Protein AF-A0A831TXT7-F1 (afdb_monomer)

pLDDT: mean 76.95, std 19.83, range [25.31, 97.81]

Sequence (145 aa):
MIVRGSSTRALLGLATWLALALGVGAAGPEGARDERMIAPGVRWERRVRPLPASPEGPATGPSVPCVVQIVEADLTTTSIEAAPVHADDRVVAAAPLSRQLARVTTDARYPVAAVNGDFFVMEAAQRGLPIGAVVRGGEIYHNPF

Nearest PDB structures (foldseek):
  2pnh-assembly1_B  TM=4.122E-01  e=5.113E+00  Escherichia coli K-12
  8y3n-assembly1_D  TM=4.466E-01  e=6.967E+00  Emesvirus zinderi
  1una-assembly1_B  TM=3.994E-01  e=5.440E+00  Enterobacteria phage GA

Mean predicted aligned error: 12.41 Å

Solvent-accessible surface area 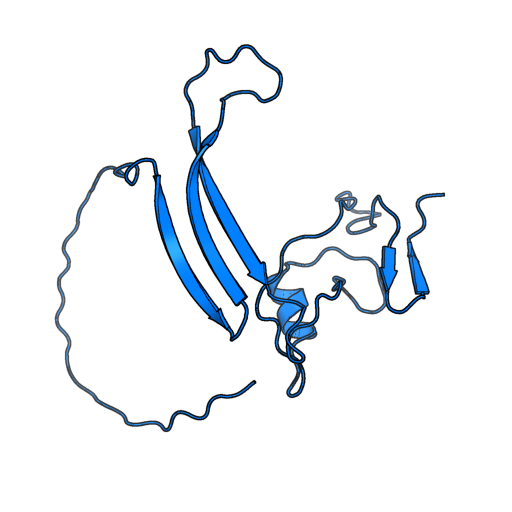(backbone atoms only — not comparable to full-atom values): 9811 Å² total; per-residue (Å²): 104,85,81,89,75,82,90,77,92,80,84,90,78,94,73,89,77,88,75,85,74,87,63,75,82,68,74,68,61,86,66,48,72,49,76,48,76,80,47,95,61,26,38,37,36,37,39,38,43,76,38,71,64,45,97,89,54,78,86,82,50,71,62,44,84,36,80,46,79,46,77,49,69,49,68,88,43,96,88,49,81,92,75,94,81,62,53,44,97,86,48,74,36,70,58,62,66,71,61,36,49,60,68,68,42,45,87,91,39,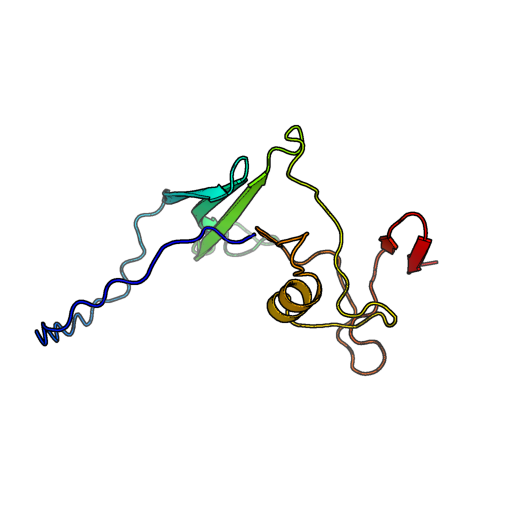62,79,87,76,87,75,88,78,83,60,52,41,79,52,86,95,47,38,22,35,62,62,54,72,38,72,58,97,88,42,78,79,39,66,77,117

Foldseek 3Di:
DDDDDDDDDDDDDPDDDPPPPPDDPDPDPQFDKDKDALDVQKIKIKHWHWDQPDPPDDSPDDTDTDIDIDIGGDPVDPLDDDFDFAPDPPDQADDDPVNRQVVPDDPNDHDSDDDDDADADCDPVGHRHGCDWDDHPNDTPDHND

Structure (mmCIF, N/CA/C/O backbone):
data_AF-A0A831TXT7-F1
#
_entry.id   AF-A0A831TXT7-F1
#
loop_
_atom_site.group_PDB
_atom_site.id
_atom_site.type_symbol
_atom_site.label_atom_id
_atom_site.label_alt_id
_atom_site.label_comp_id
_atom_site.label_asym_id
_atom_site.label_entity_id
_atom_site.label_seq_id
_atom_site.pdbx_PDB_ins_code
_atom_site.Cartn_x
_atom_site.Cartn_y
_atom_site.Cartn_z
_atom_site.occupancy
_atom_site.B_iso_or_equiv
_atom_site.auth_seq_id
_atom_site.auth_comp_id
_atom_site.auth_asym_id
_atom_site.auth_atom_id
_atom_site.pdbx_PDB_model_num
ATOM 1 N N . MET A 1 1 ? -17.187 -1.295 5.361 1.00 35.84 1 MET A N 1
ATOM 2 C CA . MET A 1 1 ? -18.059 -0.191 5.823 1.00 35.84 1 MET A CA 1
ATOM 3 C C . MET A 1 1 ? -19.190 0.007 4.819 1.00 35.84 1 MET A C 1
ATOM 5 O O . MET A 1 1 ? -18.936 0.420 3.695 1.00 35.84 1 MET A O 1
ATOM 9 N N . ILE A 1 2 ? -20.411 -0.399 5.183 1.00 25.31 2 ILE A N 1
ATOM 10 C CA . ILE A 1 2 ? -21.575 -0.438 4.285 1.00 25.31 2 ILE A CA 1
ATOM 11 C C . ILE A 1 2 ? -22.298 0.905 4.318 1.00 25.31 2 ILE A C 1
ATOM 13 O O . ILE A 1 2 ? -22.852 1.301 5.341 1.00 25.31 2 ILE A O 1
ATOM 17 N N . VAL A 1 3 ? -22.363 1.552 3.159 1.00 27.97 3 VAL A N 1
ATOM 18 C CA . VAL A 1 3 ? -23.439 2.491 2.847 1.00 27.97 3 VAL A CA 1
ATOM 19 C C . VAL A 1 3 ? -24.607 1.657 2.326 1.00 27.97 3 VAL A C 1
ATOM 21 O O . VAL A 1 3 ? -24.497 0.982 1.303 1.00 27.97 3 VAL A O 1
ATOM 24 N N . ARG A 1 4 ? -25.723 1.656 3.062 1.00 29.00 4 ARG A N 1
ATOM 25 C CA . ARG A 1 4 ? -26.993 1.088 2.596 1.00 29.00 4 ARG A CA 1
ATOM 26 C C . ARG A 1 4 ? -27.563 1.999 1.507 1.00 29.00 4 ARG A C 1
ATOM 28 O O . ARG A 1 4 ? -27.962 3.119 1.801 1.00 29.00 4 ARG A O 1
ATOM 35 N N . GLY A 1 5 ? -27.639 1.492 0.280 1.00 30.75 5 GLY A N 1
ATOM 36 C CA . GLY A 1 5 ? -28.440 2.053 -0.806 1.00 30.75 5 GLY A CA 1
ATOM 37 C C . GLY A 1 5 ? -29.442 1.004 -1.272 1.00 30.75 5 GLY A C 1
ATOM 38 O O . GLY A 1 5 ? -29.054 -0.047 -1.774 1.00 30.75 5 GLY A O 1
ATOM 39 N N . SER A 1 6 ? -30.723 1.264 -1.028 1.00 30.83 6 SER A N 1
ATOM 40 C CA . SER A 1 6 ? -31.852 0.396 -1.349 1.00 30.83 6 SER A CA 1
ATOM 41 C C . SER A 1 6 ? -32.036 0.202 -2.854 1.00 30.83 6 SER A C 1
ATOM 43 O O . SER A 1 6 ? -32.039 1.156 -3.629 1.00 30.83 6 SER A O 1
ATOM 45 N N . SER A 1 7 ? -32.275 -1.048 -3.231 1.00 38.47 7 SER A N 1
ATOM 46 C CA . SER A 1 7 ? -32.659 -1.516 -4.557 1.00 38.47 7 SER A CA 1
ATOM 47 C C . SER A 1 7 ? -33.889 -0.791 -5.114 1.00 38.47 7 SER A C 1
ATOM 49 O O . SER A 1 7 ? -34.950 -0.830 -4.500 1.00 38.47 7 SER A O 1
ATOM 51 N N . THR A 1 8 ? -33.795 -0.255 -6.334 1.00 41.03 8 THR A N 1
ATOM 52 C CA . THR A 1 8 ? -34.959 -0.138 -7.228 1.00 41.03 8 THR A CA 1
ATOM 53 C C . THR A 1 8 ? -34.544 -0.577 -8.627 1.00 41.03 8 THR A C 1
ATOM 55 O O . THR A 1 8 ? -33.614 -0.038 -9.219 1.00 41.03 8 THR A O 1
ATOM 58 N N . ARG A 1 9 ? -35.203 -1.631 -9.113 1.00 42.62 9 ARG A N 1
ATOM 59 C CA . ARG A 1 9 ? -35.062 -2.183 -10.462 1.00 42.62 9 ARG A CA 1
ATOM 60 C C . ARG A 1 9 ? -35.605 -1.179 -11.481 1.00 42.62 9 ARG A C 1
ATOM 62 O O . ARG A 1 9 ? -36.737 -0.734 -11.329 1.00 42.62 9 ARG A O 1
ATOM 69 N N . ALA A 1 10 ? -34.861 -0.932 -12.555 1.00 38.16 10 ALA A N 1
ATOM 70 C CA . ALA A 1 10 ? -35.414 -0.427 -13.806 1.00 38.16 10 ALA A CA 1
ATOM 71 C C . ALA A 1 10 ? -34.877 -1.284 -14.960 1.00 38.16 10 ALA A C 1
ATOM 73 O O . ALA A 1 10 ? -33.678 -1.341 -15.223 1.00 38.16 10 ALA A O 1
ATOM 74 N N . LEU A 1 11 ? -35.808 -2.022 -15.562 1.00 42.25 11 LEU A N 1
ATOM 75 C CA . LEU A 1 11 ? -35.705 -2.691 -16.855 1.00 42.25 11 LEU A CA 1
ATOM 76 C C . LEU A 1 11 ? -35.740 -1.652 -17.990 1.00 42.25 11 LEU A C 1
ATOM 78 O O . LEU A 1 11 ? -36.275 -0.564 -17.803 1.00 42.25 11 LEU A O 1
ATOM 82 N N . LEU A 1 12 ? -35.312 -2.102 -19.175 1.00 40.22 12 LEU A N 1
ATOM 83 C CA . LEU A 1 12 ? -35.411 -1.499 -20.515 1.00 40.22 12 LEU A CA 1
ATOM 84 C C . LEU A 1 12 ? -34.250 -0.615 -20.984 1.00 40.22 12 LEU A C 1
ATOM 86 O O . LEU A 1 12 ? -33.935 0.415 -20.401 1.00 40.22 12 LEU A O 1
ATOM 90 N N . GLY A 1 13 ? -33.706 -1.000 -22.144 1.00 36.62 13 GLY A N 1
ATOM 91 C CA . GLY A 1 13 ? -32.911 -0.117 -22.993 1.00 36.62 13 GLY A CA 1
ATOM 92 C C . GLY A 1 13 ? -31.778 -0.794 -23.757 1.00 36.62 13 GLY A C 1
ATOM 93 O O . GLY A 1 13 ? -30.637 -0.369 -23.638 1.00 36.62 13 GLY A O 1
ATOM 94 N N . LEU A 1 14 ? -32.070 -1.839 -24.538 1.00 46.59 14 LEU A N 1
ATOM 95 C CA . LEU A 1 14 ? -31.152 -2.355 -25.560 1.00 46.59 14 LEU A CA 1
ATOM 96 C C . LEU A 1 14 ? -30.994 -1.279 -26.648 1.00 46.59 14 LEU A C 1
ATOM 98 O O . LEU A 1 14 ? -31.885 -1.094 -27.471 1.00 46.59 14 LEU A O 1
ATOM 102 N N . ALA A 1 15 ? -29.875 -0.560 -26.634 1.00 44.66 15 ALA A N 1
ATOM 103 C CA . ALA A 1 15 ? -29.453 0.302 -27.732 1.00 44.66 15 ALA A CA 1
ATOM 104 C C . ALA A 1 15 ? -27.976 0.038 -28.030 1.00 44.66 15 ALA A C 1
ATOM 106 O O . ALA A 1 15 ? -27.062 0.604 -27.433 1.00 44.66 15 ALA A O 1
ATOM 107 N N . THR A 1 16 ? -27.781 -0.893 -28.955 1.00 45.16 16 THR A N 1
ATOM 108 C CA . THR A 1 16 ? -26.520 -1.237 -29.597 1.00 45.16 16 THR A CA 1
ATOM 109 C C . THR A 1 16 ? -25.979 -0.023 -30.352 1.00 45.16 16 THR A C 1
ATOM 111 O O . THR A 1 16 ? -26.515 0.339 -31.394 1.00 45.16 16 THR A O 1
ATOM 114 N N . TRP A 1 17 ? -24.892 0.577 -29.867 1.00 44.06 17 TRP A N 1
ATOM 115 C CA . TRP A 1 17 ? -24.035 1.452 -30.669 1.00 44.06 17 TRP A CA 1
ATOM 116 C C . TRP A 1 17 ? -22.635 0.855 -30.713 1.00 44.06 17 TRP A C 1
ATOM 118 O O . TRP A 1 17 ? -21.788 1.091 -29.855 1.00 44.06 17 TRP A O 1
ATOM 128 N N . LEU A 1 18 ? -22.425 0.023 -31.731 1.00 41.84 18 LEU A N 1
ATOM 129 C CA . LEU A 1 18 ? -21.129 -0.520 -32.101 1.00 41.84 18 LEU A CA 1
ATOM 130 C C . LEU A 1 18 ? -20.398 0.536 -32.947 1.00 41.84 18 LEU A C 1
ATOM 132 O O . LEU A 1 18 ? -20.425 0.495 -34.173 1.00 41.84 18 LEU A O 1
ATOM 136 N N . ALA A 1 19 ? -19.780 1.519 -32.294 1.00 44.41 19 ALA A N 1
ATOM 137 C CA . ALA A 1 19 ? -18.818 2.403 -32.943 1.00 44.41 19 ALA A CA 1
ATOM 138 C C . ALA A 1 19 ? -17.417 1.811 -32.753 1.00 44.41 19 ALA A C 1
ATOM 140 O O . ALA A 1 19 ? -16.767 1.997 -31.725 1.00 44.41 19 ALA A O 1
ATOM 141 N N . LEU A 1 20 ? -16.981 1.051 -33.758 1.00 43.44 20 LEU A N 1
ATOM 142 C CA . LEU A 1 20 ? -15.623 0.541 -33.902 1.00 43.44 20 LEU A CA 1
ATOM 143 C C . LEU A 1 20 ? -14.682 1.718 -34.210 1.00 43.44 20 LEU A C 1
ATOM 145 O O . LEU A 1 20 ? -14.329 1.973 -35.358 1.00 43.44 20 LEU A O 1
ATOM 149 N N . ALA A 1 21 ? -14.293 2.468 -33.181 1.00 45.09 21 ALA A N 1
ATOM 150 C CA . ALA A 1 21 ? -13.184 3.402 -33.283 1.00 45.09 21 ALA A CA 1
ATOM 151 C C . ALA A 1 21 ? -11.881 2.597 -33.199 1.00 45.09 21 ALA A C 1
ATOM 153 O O . ALA A 1 21 ? -11.340 2.365 -32.120 1.00 45.09 21 ALA A O 1
ATOM 154 N N . LEU A 1 22 ? -11.368 2.180 -34.360 1.00 42.81 22 LEU A N 1
ATOM 155 C CA . LEU A 1 22 ? -9.948 1.878 -34.570 1.00 42.81 22 LEU A CA 1
ATOM 156 C C . LEU A 1 22 ? -9.154 3.190 -34.446 1.00 42.81 22 LEU A C 1
ATOM 158 O O . LEU A 1 22 ? -8.587 3.710 -35.402 1.00 42.81 22 LEU A O 1
ATOM 162 N N . GLY A 1 23 ? -9.188 3.765 -33.248 1.00 36.56 23 GLY A N 1
ATOM 163 C CA . GLY A 1 23 ? -8.337 4.858 -32.840 1.00 36.56 23 GLY A CA 1
ATOM 164 C C . GLY A 1 23 ? -7.010 4.259 -32.420 1.00 36.56 23 GLY A C 1
ATOM 165 O O . GLY A 1 23 ? -6.901 3.664 -31.349 1.00 36.56 23 GLY A O 1
ATOM 166 N N . VAL A 1 24 ? -6.011 4.428 -33.282 1.00 46.94 24 VAL A N 1
ATOM 167 C CA . VAL A 1 24 ? -4.615 4.647 -32.890 1.00 46.94 24 VAL A CA 1
ATOM 168 C C . VAL A 1 24 ? -4.606 5.246 -31.488 1.00 46.94 24 VAL A C 1
ATOM 170 O O . VAL A 1 24 ? -5.246 6.277 -31.282 1.00 46.94 24 VAL A O 1
ATOM 173 N N . GLY A 1 25 ? -3.967 4.565 -30.533 1.00 41.59 25 GLY A N 1
ATOM 174 C CA . GLY A 1 25 ? -3.876 5.011 -29.150 1.00 41.59 25 GLY A CA 1
ATOM 175 C C . GLY A 1 25 ? -3.330 6.429 -29.116 1.00 41.59 25 GLY A C 1
ATOM 176 O O . GLY A 1 25 ? -2.120 6.630 -29.171 1.00 41.59 25 GLY A O 1
ATOM 177 N N . ALA A 1 26 ? -4.233 7.408 -29.080 1.00 46.97 26 ALA A N 1
ATOM 178 C CA . ALA A 1 26 ? -3.889 8.786 -28.846 1.00 46.97 26 ALA A CA 1
ATOM 179 C C . ALA A 1 26 ? -3.245 8.770 -27.471 1.00 46.97 26 ALA A C 1
ATOM 181 O O . ALA A 1 26 ? -3.907 8.469 -26.474 1.00 46.97 26 ALA A O 1
ATOM 182 N N . ALA A 1 27 ? -1.932 8.993 -27.439 1.00 53.97 27 ALA A N 1
ATOM 183 C CA . ALA A 1 27 ? -1.252 9.360 -26.220 1.00 53.97 27 ALA A CA 1
ATOM 184 C C . ALA A 1 27 ? -2.120 10.454 -25.591 1.00 53.97 27 ALA A C 1
ATOM 186 O O . ALA A 1 27 ? -2.294 11.522 -26.180 1.00 53.97 27 ALA A O 1
ATOM 187 N N . GLY A 1 28 ? -2.785 10.127 -24.476 1.00 58.22 28 GLY A N 1
ATOM 188 C CA . GLY A 1 28 ? -3.575 11.110 -23.748 1.00 58.22 28 GLY A CA 1
ATOM 189 C C . GLY A 1 28 ? -2.686 12.332 -23.523 1.00 58.22 28 GLY A C 1
ATOM 190 O O . GLY A 1 28 ? -1.481 12.136 -23.330 1.00 58.22 28 GLY A O 1
ATOM 191 N N . PRO A 1 29 ? -3.233 13.556 -23.617 1.00 63.41 29 PRO A N 1
ATOM 192 C CA . PRO A 1 29 ? -2.428 14.767 -23.597 1.00 63.41 29 PRO A CA 1
ATOM 193 C C . PRO A 1 29 ? -1.453 14.697 -22.427 1.00 63.41 29 PRO A C 1
ATOM 195 O O . PRO A 1 29 ? -1.840 14.386 -21.298 1.00 63.41 29 PRO A O 1
ATOM 198 N N . GLU A 1 30 ? -0.174 14.891 -22.728 1.00 61.50 30 GLU A N 1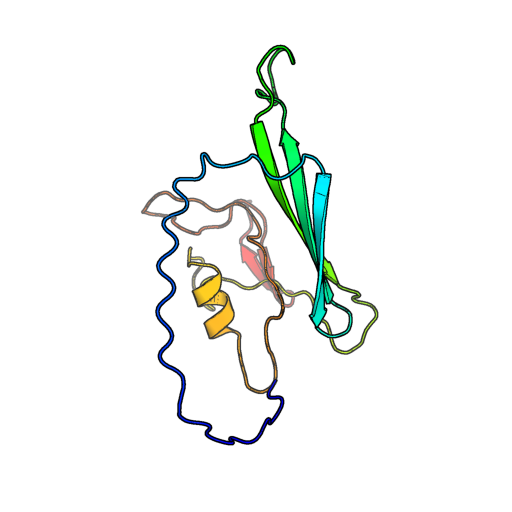
ATOM 199 C CA . GLU A 1 30 ? 0.879 14.967 -21.728 1.00 61.50 30 GLU A CA 1
ATOM 200 C C . GLU A 1 30 ? 0.435 15.957 -20.637 1.00 61.50 30 GLU A C 1
ATOM 202 O O . GLU A 1 30 ? 0.002 17.069 -20.939 1.00 61.50 30 GLU A O 1
ATOM 207 N N . GLY A 1 31 ? 0.416 15.518 -19.374 1.00 66.00 31 GLY A N 1
ATOM 208 C CA . GLY A 1 31 ? -0.156 16.302 -18.272 1.00 66.00 31 GLY A CA 1
ATOM 209 C C . GLY A 1 31 ? -1.635 16.047 -17.950 1.00 66.00 31 GLY A C 1
ATOM 210 O O . GLY A 1 31 ? -2.176 16.725 -17.077 1.00 66.00 31 GLY A O 1
ATOM 211 N N . ALA A 1 32 ? -2.295 15.060 -18.571 1.00 77.75 32 ALA A N 1
ATOM 212 C CA . ALA A 1 32 ? -3.624 14.619 -18.148 1.00 77.75 32 ALA A CA 1
ATOM 213 C C . ALA A 1 32 ? -3.607 14.208 -16.662 1.00 77.75 32 ALA A C 1
ATOM 215 O O . ALA A 1 32 ? -2.930 13.248 -16.270 1.00 77.75 32 ALA A O 1
ATOM 216 N N . ARG A 1 33 ? -4.359 14.958 -15.850 1.00 89.75 33 ARG A N 1
ATOM 217 C CA . ARG A 1 33 ? -4.555 14.755 -14.412 1.00 89.75 33 ARG A CA 1
ATOM 218 C C . ARG A 1 33 ? -5.999 14.334 -14.171 1.00 89.75 33 ARG A C 1
ATOM 220 O O . ARG A 1 33 ? -6.917 15.053 -14.550 1.00 89.75 33 ARG A O 1
ATOM 227 N N . ASP A 1 34 ? -6.174 13.178 -13.547 1.00 93.94 34 ASP A N 1
ATOM 228 C CA . ASP A 1 34 ? -7.466 12.692 -13.060 1.00 93.94 34 ASP A CA 1
ATOM 229 C C . ASP A 1 34 ? -7.389 12.585 -11.539 1.00 93.94 34 ASP A C 1
ATOM 231 O O . ASP A 1 34 ? -6.440 12.018 -10.999 1.00 93.94 34 ASP A O 1
ATOM 235 N N . GLU A 1 35 ? -8.349 13.180 -10.849 1.00 96.44 35 GLU A N 1
ATOM 236 C CA . GLU A 1 35 ? -8.335 13.329 -9.402 1.00 96.44 35 GLU A CA 1
ATOM 237 C C . GLU A 1 35 ? -9.736 13.149 -8.837 1.00 96.44 35 GLU A C 1
ATOM 239 O O . GLU A 1 35 ?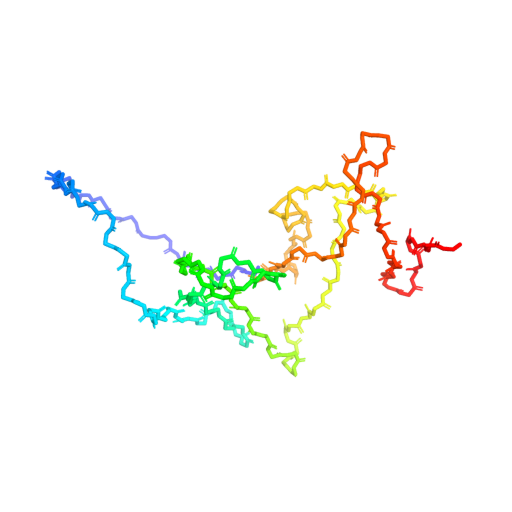 -10.711 13.688 -9.362 1.00 96.44 35 GLU A O 1
ATOM 244 N N . ARG A 1 36 ? -9.830 12.417 -7.725 1.00 97.00 36 ARG A N 1
ATOM 245 C CA . ARG A 1 36 ? -11.083 12.249 -6.985 1.00 97.00 36 ARG A CA 1
ATOM 246 C C . ARG A 1 36 ? -10.842 11.847 -5.538 1.00 97.00 36 ARG A C 1
ATOM 248 O O . ARG A 1 36 ? -9.869 11.166 -5.211 1.00 97.00 36 ARG A O 1
ATOM 255 N N . MET A 1 37 ? -11.796 12.198 -4.686 1.00 96.56 37 MET A N 1
ATOM 256 C CA . MET A 1 37 ? -11.887 11.642 -3.339 1.00 96.56 37 MET A CA 1
ATOM 257 C C . MET A 1 37 ? -12.358 10.186 -3.422 1.00 96.56 37 MET A C 1
ATOM 259 O O . MET A 1 37 ? -13.351 9.900 -4.090 1.00 96.56 37 MET A O 1
ATOM 263 N N . ILE A 1 38 ? -11.647 9.272 -2.757 1.00 95.12 38 ILE A N 1
ATOM 264 C CA . ILE A 1 38 ? -11.992 7.836 -2.717 1.00 95.12 38 ILE A CA 1
ATOM 265 C C . ILE A 1 38 ? -12.504 7.386 -1.343 1.00 95.12 38 ILE A C 1
ATOM 267 O O . ILE A 1 38 ? -13.155 6.349 -1.241 1.00 95.12 38 ILE A O 1
ATOM 271 N N . ALA A 1 39 ? -12.256 8.186 -0.306 1.00 93.00 39 ALA A N 1
ATOM 272 C CA . ALA A 1 39 ? -12.880 8.103 1.011 1.00 93.00 39 ALA A CA 1
ATOM 273 C C . ALA A 1 39 ? -12.766 9.472 1.717 1.00 93.00 39 ALA A C 1
ATOM 275 O O . ALA A 1 39 ? -11.991 10.320 1.261 1.00 93.00 39 ALA A O 1
ATOM 276 N N . PRO A 1 40 ? -13.494 9.722 2.823 1.00 92.19 40 PRO A N 1
ATOM 277 C CA . PRO A 1 40 ? -13.239 10.889 3.668 1.00 92.19 40 PRO A CA 1
ATOM 278 C C . PRO A 1 40 ? -11.762 10.935 4.067 1.00 92.19 40 PRO A C 1
ATOM 280 O O . PRO A 1 40 ? -11.253 9.940 4.566 1.00 92.19 40 PRO A O 1
ATOM 283 N N . GLY A 1 41 ? -11.074 12.046 3.789 1.00 92.94 41 GLY A N 1
ATOM 284 C CA . GLY A 1 41 ? -9.642 12.205 4.075 1.00 92.94 41 GLY A CA 1
ATOM 285 C C . GLY A 1 41 ? -8.684 11.428 3.158 1.00 92.94 41 GLY A C 1
ATOM 286 O O . GLY A 1 41 ? -7.483 11.480 3.398 1.00 92.94 41 GLY A O 1
ATOM 287 N N . VAL A 1 42 ? -9.167 10.735 2.113 1.00 96.00 42 VAL A N 1
ATOM 288 C CA . VAL A 1 42 ? -8.313 10.013 1.148 1.00 96.00 42 VAL A CA 1
ATOM 289 C C . VAL A 1 42 ? -8.572 10.466 -0.286 1.00 96.00 42 VAL A C 1
ATOM 291 O O . VAL A 1 42 ? -9.670 10.306 -0.832 1.00 96.00 42 VAL A O 1
ATOM 294 N N . ARG A 1 43 ? -7.520 10.980 -0.920 1.00 97.19 43 ARG A N 1
ATOM 295 C CA . ARG A 1 43 ? -7.501 11.508 -2.285 1.00 97.19 43 ARG A CA 1
ATOM 296 C C . ARG A 1 43 ? -6.703 10.570 -3.183 1.00 97.19 43 ARG A C 1
ATOM 298 O O . ARG A 1 43 ? -5.610 10.145 -2.822 1.00 97.19 43 ARG A O 1
ATOM 305 N N . TRP A 1 44 ? -7.246 10.246 -4.350 1.00 97.81 44 TRP A N 1
ATOM 306 C CA . TRP A 1 44 ? -6.529 9.522 -5.396 1.00 97.81 44 TRP A CA 1
ATOM 307 C C . TRP A 1 44 ? -6.292 10.439 -6.585 1.00 97.81 44 TRP A C 1
ATOM 309 O O . TRP A 1 44 ? -7.181 11.185 -6.999 1.00 97.81 44 TRP A O 1
ATOM 319 N N . GLU A 1 45 ? -5.100 10.334 -7.152 1.00 97.50 45 GLU A N 1
ATOM 320 C CA . GLU A 1 45 ? -4.674 11.109 -8.300 1.00 97.50 45 GLU A CA 1
ATOM 321 C C . GLU A 1 45 ? -3.919 10.225 -9.301 1.00 97.50 45 GLU A C 1
ATOM 323 O O . GLU A 1 45 ? -3.060 9.421 -8.937 1.00 97.50 45 GLU A O 1
ATOM 328 N N . ARG A 1 46 ? -4.217 10.395 -10.589 1.00 96.12 46 ARG A N 1
ATOM 329 C CA . ARG A 1 46 ? -3.509 9.778 -11.710 1.00 96.12 46 ARG A CA 1
ATOM 330 C C . ARG A 1 46 ? -2.896 10.862 -12.586 1.00 96.12 46 ARG A C 1
ATOM 332 O O . ARG A 1 46 ? -3.602 11.744 -13.067 1.00 96.12 46 ARG A O 1
ATOM 339 N N . ARG A 1 47 ? -1.593 10.752 -12.848 1.00 93.88 47 ARG A N 1
ATOM 340 C CA . ARG A 1 47 ? -0.833 11.625 -13.757 1.00 93.88 47 ARG A CA 1
ATOM 341 C C . ARG A 1 47 ? -0.168 10.800 -14.850 1.00 93.88 47 ARG A C 1
ATOM 343 O O . ARG A 1 47 ? 0.325 9.707 -14.579 1.00 93.88 47 ARG A O 1
ATOM 350 N N . VAL A 1 48 ? -0.098 11.334 -16.064 1.00 92.38 48 VAL A N 1
ATOM 351 C CA . VAL A 1 48 ? 0.793 10.818 -17.114 1.00 92.38 48 VAL A CA 1
ATOM 352 C C . VAL A 1 48 ? 1.988 11.761 -17.220 1.00 92.38 48 VAL A C 1
ATOM 354 O O . VAL A 1 48 ? 1.800 12.946 -17.488 1.00 92.38 48 VAL A O 1
ATOM 357 N N . ARG A 1 49 ? 3.203 11.253 -16.977 1.00 88.44 49 ARG A N 1
ATOM 358 C CA . ARG A 1 49 ? 4.453 12.027 -17.060 1.00 88.44 49 ARG A CA 1
ATOM 359 C C . ARG A 1 49 ? 5.467 11.348 -17.982 1.00 88.44 49 ARG A C 1
ATOM 361 O O . ARG A 1 49 ? 5.500 10.117 -18.006 1.00 88.44 49 ARG A O 1
ATOM 368 N N . PRO A 1 50 ? 6.327 12.097 -18.681 1.00 87.06 50 PRO A N 1
ATOM 369 C CA . PRO A 1 50 ? 7.469 11.509 -19.369 1.00 87.06 50 PRO A CA 1
ATOM 370 C C . PRO A 1 50 ? 8.476 10.966 -18.343 1.00 87.06 50 PRO A C 1
ATOM 372 O O . PRO A 1 50 ? 8.842 11.664 -17.395 1.00 87.06 50 PRO A O 1
ATOM 375 N N . LEU A 1 51 ? 8.922 9.719 -18.513 1.00 83.69 51 LEU A N 1
ATOM 376 C CA . LEU A 1 51 ? 10.078 9.168 -17.799 1.00 83.69 51 LEU A CA 1
ATOM 377 C C . LEU A 1 51 ? 11.276 9.127 -18.765 1.00 83.69 51 LEU A C 1
ATOM 379 O O . LEU A 1 51 ? 11.089 8.726 -19.920 1.00 83.69 51 LEU A O 1
ATOM 383 N N . PRO A 1 52 ? 12.486 9.546 -18.342 1.00 79.25 52 PRO A N 1
ATOM 384 C CA . PRO A 1 52 ? 13.676 9.412 -19.176 1.00 79.25 52 PRO A CA 1
ATOM 385 C C . PRO A 1 52 ? 13.938 7.938 -19.510 1.00 79.25 52 PRO A C 1
ATOM 387 O O . PRO A 1 52 ? 13.699 7.055 -18.687 1.00 79.25 52 PRO A O 1
ATOM 390 N N . ALA A 1 53 ? 14.441 7.678 -20.721 1.00 73.56 53 ALA A N 1
ATOM 391 C CA . ALA A 1 53 ? 14.675 6.326 -21.239 1.00 73.56 53 ALA A CA 1
ATOM 392 C C . ALA A 1 53 ? 15.681 5.505 -20.415 1.00 73.56 53 ALA A C 1
ATOM 394 O O . ALA A 1 53 ? 15.652 4.278 -20.457 1.00 73.56 53 ALA A O 1
ATOM 395 N N . SER A 1 54 ? 16.574 6.167 -19.676 1.00 72.25 54 SER A N 1
ATOM 396 C CA . SER A 1 54 ? 17.517 5.508 -18.782 1.00 72.25 54 SER A CA 1
ATOM 397 C C . SER A 1 54 ? 17.674 6.306 -17.488 1.00 72.25 54 SER A C 1
ATOM 399 O O . SER A 1 54 ? 17.912 7.514 -17.560 1.00 72.25 54 SER A O 1
ATOM 401 N N . PRO A 1 55 ? 17.569 5.661 -16.313 1.00 67.00 55 PRO A N 1
ATOM 402 C CA . PRO A 1 55 ? 17.937 6.277 -15.043 1.00 67.00 55 PRO A CA 1
ATOM 403 C C . PRO A 1 55 ? 19.462 6.435 -14.875 1.00 67.00 55 PRO A C 1
ATOM 405 O O . PRO A 1 55 ? 19.884 7.235 -14.047 1.00 67.00 55 PRO A O 1
ATOM 408 N N . GLU A 1 56 ? 20.280 5.721 -15.663 1.00 69.75 56 GLU A N 1
ATOM 409 C CA . GLU A 1 56 ? 21.748 5.649 -15.510 1.00 69.75 56 GLU A CA 1
ATOM 410 C C . GLU A 1 56 ? 22.542 6.046 -16.778 1.00 69.75 56 GLU A C 1
ATOM 412 O O . GLU A 1 56 ? 23.769 5.977 -16.797 1.00 69.75 56 GLU A O 1
ATOM 417 N N . GLY A 1 57 ? 21.871 6.457 -17.859 1.00 61.19 57 GLY A N 1
ATOM 418 C CA . GLY A 1 57 ? 22.489 6.765 -19.159 1.00 61.19 57 GLY A CA 1
ATOM 419 C C . GLY A 1 57 ? 22.265 8.209 -19.626 1.00 61.19 57 GLY A C 1
ATOM 420 O O . GLY A 1 57 ? 21.468 8.933 -19.026 1.00 61.19 57 GLY A O 1
ATOM 421 N N . PRO A 1 58 ? 22.938 8.653 -20.709 1.00 60.16 58 PRO A N 1
ATOM 422 C CA . PRO A 1 58 ? 22.723 9.988 -21.256 1.00 60.16 58 PRO A CA 1
ATOM 423 C C . PRO A 1 58 ? 21.246 10.173 -21.629 1.00 60.16 58 PRO A C 1
ATOM 425 O O . PRO A 1 58 ? 20.634 9.293 -22.236 1.00 60.16 58 PRO A O 1
ATOM 428 N N . ALA A 1 59 ? 20.677 11.329 -21.271 1.00 62.97 59 ALA A N 1
ATOM 429 C CA . ALA A 1 59 ? 19.262 11.690 -21.439 1.00 62.97 59 ALA A CA 1
ATOM 430 C C . ALA A 1 59 ? 18.811 11.858 -22.911 1.00 62.97 59 ALA A C 1
ATOM 432 O O . ALA A 1 59 ? 17.882 12.602 -23.204 1.00 62.97 59 ALA A O 1
ATOM 433 N N . THR A 1 60 ? 19.486 11.202 -23.852 1.00 67.06 60 THR A N 1
ATOM 434 C CA . THR A 1 60 ? 19.306 11.346 -25.300 1.00 67.06 60 THR A CA 1
ATOM 435 C C . THR A 1 60 ? 18.332 10.331 -25.903 1.00 67.06 60 THR A C 1
ATOM 437 O O . THR A 1 60 ? 18.098 10.359 -27.109 1.00 67.06 60 THR A O 1
ATOM 440 N N . GLY A 1 61 ? 17.744 9.442 -25.095 1.00 69.75 61 GLY A N 1
ATOM 441 C CA . GLY A 1 61 ? 16.701 8.513 -25.539 1.00 69.75 61 GLY A CA 1
ATOM 442 C C . GLY A 1 61 ? 15.291 9.130 -25.530 1.00 69.75 61 GLY A C 1
ATOM 443 O O . GLY A 1 61 ? 15.035 10.054 -24.755 1.00 69.75 61 GLY A O 1
ATOM 444 N N . PRO A 1 62 ? 14.356 8.620 -26.355 1.00 76.50 62 PRO A N 1
ATOM 445 C CA . PRO A 1 62 ? 12.973 9.094 -26.372 1.00 76.50 62 PRO A CA 1
ATOM 446 C C . PRO A 1 62 ? 12.301 8.864 -25.012 1.00 76.50 62 PRO A C 1
ATOM 448 O O . PRO A 1 62 ? 12.418 7.785 -24.430 1.00 76.50 62 PRO A O 1
ATOM 451 N N . SER A 1 63 ? 11.590 9.870 -24.502 1.00 82.12 63 SER A N 1
ATOM 452 C CA . SER A 1 63 ? 10.812 9.726 -23.272 1.00 82.12 63 SER A CA 1
ATOM 453 C C . SER A 1 63 ? 9.663 8.737 -23.477 1.00 82.12 63 SER A C 1
ATOM 455 O O . SER A 1 63 ? 9.028 8.695 -24.532 1.00 82.12 63 SER A O 1
ATOM 457 N N . VAL A 1 64 ? 9.388 7.931 -22.453 1.00 83.94 64 VAL A N 1
ATOM 458 C CA . VAL A 1 64 ? 8.264 6.986 -22.460 1.00 83.94 64 VAL A CA 1
ATOM 459 C C . VAL A 1 64 ? 7.181 7.516 -21.517 1.00 83.94 64 VAL A C 1
ATOM 461 O O . VAL A 1 64 ? 7.508 7.917 -20.393 1.00 83.94 64 VAL A O 1
ATOM 464 N N . PRO A 1 65 ? 5.896 7.543 -21.923 1.00 86.81 65 PRO A N 1
ATOM 465 C CA . PRO A 1 65 ? 4.821 7.962 -21.035 1.00 86.81 65 PRO A CA 1
ATOM 466 C C . PRO A 1 65 ? 4.687 6.979 -19.867 1.00 86.81 65 PRO A C 1
ATOM 468 O O . PRO A 1 65 ? 4.476 5.781 -20.047 1.00 86.81 65 PRO A O 1
ATOM 471 N N . CYS A 1 66 ? 4.779 7.502 -18.650 1.00 88.94 66 CYS A N 1
ATOM 472 C CA . CYS A 1 66 ? 4.637 6.766 -17.405 1.00 88.94 66 CYS A CA 1
ATOM 473 C C . CYS A 1 66 ? 3.357 7.210 -16.691 1.00 88.94 66 CYS A C 1
ATOM 475 O O . CYS A 1 66 ? 3.123 8.404 -16.485 1.00 88.94 66 CYS A O 1
ATOM 477 N N . VAL A 1 67 ? 2.528 6.244 -16.294 1.00 92.50 67 VAL A N 1
ATOM 478 C CA . VAL A 1 67 ? 1.348 6.494 -15.462 1.00 92.50 67 VAL A CA 1
ATOM 479 C C . VAL A 1 67 ? 1.767 6.444 -13.997 1.00 92.50 67 VAL A C 1
ATOM 481 O O . VAL A 1 67 ? 2.209 5.408 -13.510 1.00 92.50 67 VAL A O 1
ATOM 484 N N . VAL A 1 68 ? 1.586 7.552 -13.287 1.00 93.56 68 VAL A N 1
ATOM 485 C CA . VAL A 1 68 ? 1.795 7.652 -11.841 1.00 93.56 68 VAL A CA 1
ATOM 486 C C . VAL A 1 68 ? 0.438 7.677 -11.160 1.00 93.56 68 VAL A C 1
ATOM 488 O O . VAL A 1 68 ? -0.423 8.476 -11.526 1.00 93.56 68 VAL A O 1
ATOM 491 N N . GLN A 1 69 ? 0.258 6.813 -10.167 1.00 95.94 69 GLN A N 1
ATOM 492 C CA . GLN A 1 69 ? -0.902 6.816 -9.282 1.00 95.94 69 GLN A CA 1
ATOM 493 C C . GLN A 1 69 ? -0.444 7.239 -7.889 1.00 95.94 69 GLN A C 1
ATOM 495 O O . GLN A 1 69 ? 0.519 6.689 -7.359 1.00 95.94 69 GLN A O 1
ATOM 500 N N . ILE A 1 70 ? -1.117 8.233 -7.327 1.00 96.25 70 ILE A N 1
ATOM 501 C CA . ILE A 1 70 ? -0.810 8.837 -6.035 1.00 96.25 70 ILE A CA 1
ATOM 502 C C . ILE A 1 70 ? -2.042 8.658 -5.155 1.00 96.25 70 ILE A C 1
ATOM 504 O O . ILE A 1 70 ? -3.167 8.907 -5.591 1.00 96.25 70 ILE A O 1
ATOM 508 N N . VAL A 1 71 ? -1.823 8.216 -3.922 1.00 96.56 71 VAL A N 1
ATOM 509 C CA . VAL A 1 71 ? -2.844 8.202 -2.878 1.00 96.56 71 VAL A CA 1
ATOM 510 C C . VAL A 1 71 ? -2.338 9.072 -1.744 1.00 96.56 71 VAL A C 1
ATOM 512 O O . VAL A 1 71 ? -1.272 8.813 -1.194 1.00 96.56 71 VAL A O 1
ATOM 515 N N . GLU A 1 72 ? -3.109 10.092 -1.402 1.00 96.38 72 GLU A N 1
ATOM 516 C CA . GLU A 1 72 ? -2.856 10.944 -0.248 1.00 96.38 72 GLU A CA 1
ATOM 517 C C . GLU A 1 72 ? -3.906 10.656 0.813 1.00 96.38 72 GLU A C 1
ATOM 519 O O . GLU A 1 72 ? -5.098 10.582 0.509 1.00 96.38 72 GLU A O 1
ATOM 524 N N . ALA A 1 73 ? -3.460 10.485 2.053 1.00 94.44 73 ALA A N 1
ATOM 525 C CA . ALA A 1 73 ? -4.321 10.204 3.188 1.00 94.44 73 ALA A CA 1
ATOM 526 C C . ALA A 1 73 ? -4.003 11.171 4.331 1.00 94.44 73 ALA A C 1
ATOM 528 O O . ALA A 1 73 ? -2.845 11.313 4.725 1.00 94.44 73 ALA A O 1
ATOM 529 N N . ASP A 1 74 ? -5.036 11.812 4.871 1.00 94.38 74 ASP A N 1
ATOM 530 C CA . ASP A 1 74 ? -4.938 12.652 6.059 1.00 94.38 74 ASP A CA 1
ATOM 531 C C . ASP A 1 74 ? -5.031 11.797 7.330 1.00 94.38 74 ASP A C 1
ATOM 533 O O . ASP A 1 74 ? -6.115 11.456 7.815 1.00 94.38 74 ASP A O 1
ATOM 537 N N . LEU A 1 75 ? -3.864 11.458 7.879 1.00 91.19 75 LEU A N 1
ATOM 538 C CA . LEU A 1 75 ? -3.740 10.649 9.094 1.00 91.19 75 LEU A CA 1
ATOM 539 C C . LEU A 1 75 ? -4.080 11.416 10.381 1.00 91.19 75 LEU A C 1
ATOM 541 O O . LEU A 1 75 ? -4.044 10.829 11.458 1.00 91.19 75 LEU A O 1
ATOM 545 N N . THR A 1 76 ? -4.399 12.713 10.302 1.00 90.19 76 THR A N 1
ATOM 546 C CA . THR A 1 76 ? -4.894 13.466 11.466 1.00 90.19 76 THR A CA 1
ATOM 547 C C . THR A 1 76 ? -6.371 13.185 11.748 1.00 90.19 76 THR A C 1
ATOM 549 O O . THR A 1 76 ? -6.862 13.450 12.847 1.00 90.19 76 THR A O 1
ATOM 552 N N . THR A 1 77 ? -7.085 12.601 10.781 1.00 84.00 77 THR A N 1
ATOM 553 C CA . THR A 1 77 ? -8.466 12.150 10.961 1.00 84.00 77 THR A CA 1
ATOM 554 C C . THR A 1 77 ? -8.518 10.865 11.791 1.00 84.00 77 THR A C 1
ATOM 556 O O . THR A 1 77 ? -7.743 9.935 11.586 1.00 84.00 77 THR A O 1
ATOM 559 N N . THR A 1 78 ? -9.472 10.763 12.720 1.00 76.31 78 THR A N 1
ATOM 560 C CA . THR A 1 78 ? -9.584 9.606 13.632 1.00 76.31 78 THR A CA 1
ATOM 561 C C . THR A 1 78 ? -10.049 8.314 12.955 1.00 76.31 78 THR A C 1
ATOM 563 O O . THR A 1 78 ? -10.029 7.256 13.579 1.00 76.31 78 THR A O 1
ATOM 566 N N . SER A 1 79 ? -10.484 8.377 11.695 1.00 85.00 79 SER A N 1
ATOM 567 C CA . SER A 1 79 ? -11.037 7.238 10.957 1.00 85.00 79 SER A CA 1
ATOM 568 C C . SER A 1 79 ? -10.066 6.592 9.964 1.00 85.00 79 SER A C 1
ATOM 570 O O . SER A 1 79 ? -10.462 5.645 9.284 1.00 85.00 79 SER A O 1
ATOM 572 N N . ILE A 1 80 ? -8.830 7.089 9.840 1.00 88.62 80 ILE A N 1
ATOM 573 C CA . ILE A 1 80 ? -7.820 6.541 8.925 1.00 88.62 80 ILE A CA 1
ATOM 574 C C . ILE A 1 80 ? -6.605 6.076 9.721 1.00 88.62 80 ILE A C 1
ATOM 576 O O . ILE A 1 80 ? -6.014 6.828 10.486 1.00 88.62 80 ILE A O 1
ATOM 580 N N . GLU A 1 81 ? -6.187 4.839 9.474 1.00 89.75 81 GLU A N 1
ATOM 581 C CA . GLU A 1 81 ? -4.971 4.264 10.038 1.00 89.75 81 GLU A CA 1
ATOM 582 C C . GLU A 1 81 ? -4.136 3.657 8.908 1.00 89.75 81 GLU A C 1
ATOM 584 O O . GLU A 1 81 ? -4.646 2.885 8.089 1.00 89.75 81 GLU A O 1
ATOM 589 N N . ALA A 1 82 ? -2.844 3.982 8.880 1.00 88.81 82 ALA A N 1
ATOM 590 C CA . ALA A 1 82 ? -1.875 3.287 8.047 1.00 88.81 82 ALA A CA 1
ATOM 591 C C . ALA A 1 82 ? -1.336 2.072 8.812 1.00 88.81 82 ALA A C 1
ATOM 593 O O . ALA A 1 82 ? -0.815 2.216 9.915 1.00 88.81 82 ALA A O 1
ATOM 594 N N . ALA A 1 83 ? -1.436 0.880 8.220 1.00 87.31 83 ALA A N 1
ATOM 595 C CA . ALA A 1 83 ? -0.918 -0.341 8.828 1.00 87.31 83 ALA A CA 1
ATOM 596 C C . ALA A 1 83 ? -0.270 -1.263 7.788 1.00 87.31 83 ALA A C 1
ATOM 598 O O . ALA A 1 83 ? -0.804 -1.400 6.682 1.00 87.31 83 ALA A O 1
ATOM 599 N N . PRO A 1 84 ? 0.842 -1.936 8.138 1.00 86.38 84 PRO A N 1
ATOM 600 C CA . PRO A 1 84 ? 1.401 -2.981 7.298 1.00 86.38 84 PRO A CA 1
ATOM 601 C C . PRO A 1 84 ? 0.457 -4.189 7.256 1.00 86.38 84 PRO A C 1
ATOM 603 O O . P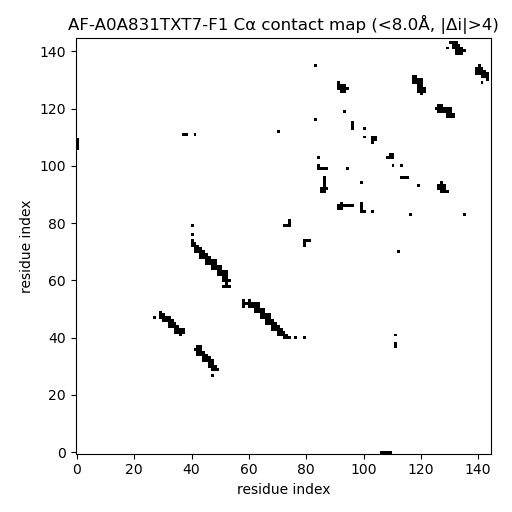RO A 1 84 ? -0.138 -4.583 8.263 1.00 86.38 84 PRO A O 1
ATOM 606 N N . VAL A 1 85 ? 0.345 -4.797 6.077 1.00 86.44 85 VAL A N 1
ATOM 607 C CA . VAL A 1 85 ? -0.401 -6.038 5.855 1.00 86.44 85 VAL A CA 1
ATOM 608 C C . VAL A 1 85 ? 0.556 -7.056 5.252 1.00 86.44 85 VAL A C 1
ATOM 610 O O . VAL A 1 85 ? 1.234 -6.766 4.270 1.00 86.44 85 VAL A O 1
ATOM 613 N N .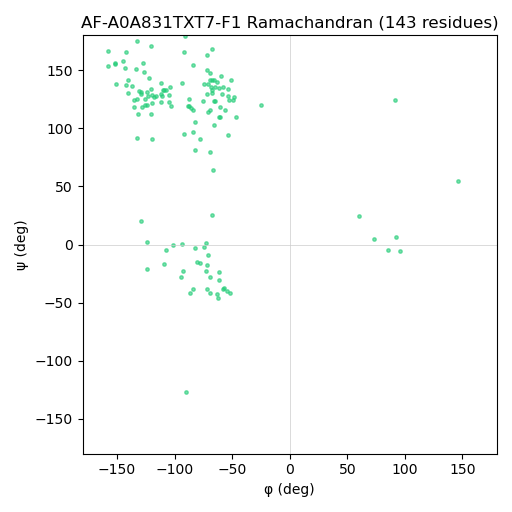 HIS A 1 86 ? 0.619 -8.243 5.850 1.00 83.06 86 HIS A N 1
ATOM 614 C CA . HIS A 1 86 ? 1.408 -9.356 5.325 1.00 83.06 86 HIS A CA 1
ATOM 615 C C . HIS A 1 86 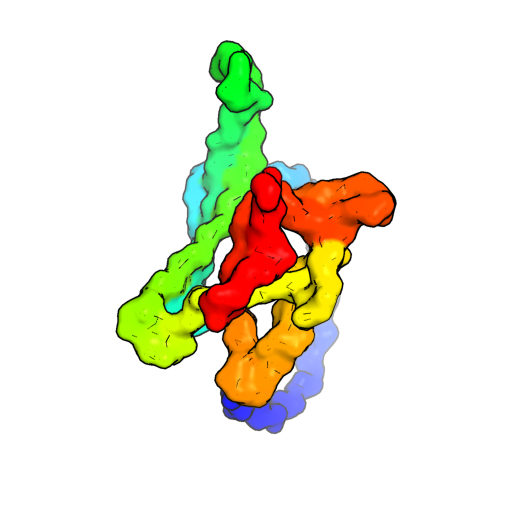? 0.575 -10.237 4.403 1.00 83.06 86 HIS A C 1
ATOM 617 O O . HIS A 1 86 ? -0.654 -10.186 4.402 1.00 83.06 86 HIS A O 1
ATOM 623 N N . ALA A 1 87 ? 1.235 -11.102 3.638 1.00 83.75 87 ALA A N 1
ATOM 624 C CA . ALA A 1 87 ? 0.546 -12.072 2.799 1.00 83.75 87 ALA A CA 1
ATOM 625 C C . ALA A 1 87 ? -0.175 -13.166 3.591 1.00 83.75 87 ALA A C 1
ATOM 627 O O . ALA A 1 87 ? -1.188 -13.663 3.108 1.00 83.75 87 ALA A O 1
ATOM 628 N N . ASP A 1 88 ? 0.302 -13.497 4.787 1.00 79.56 88 ASP A N 1
ATOM 629 C CA . ASP A 1 88 ? -0.279 -14.458 5.725 1.00 79.56 88 ASP A CA 1
ATOM 630 C C . ASP A 1 88 ? -0.026 -13.945 7.157 1.00 79.56 88 ASP A C 1
ATOM 632 O O . ASP A 1 88 ? 0.860 -13.118 7.372 1.00 79.56 88 ASP A O 1
ATOM 636 N N . ASP A 1 89 ? -0.825 -14.384 8.128 1.00 70.56 89 ASP A N 1
ATOM 637 C CA . ASP A 1 89 ? -0.681 -14.002 9.536 1.00 70.56 89 ASP A CA 1
ATOM 638 C C . ASP A 1 89 ? 0.404 -14.804 10.268 1.00 70.56 89 ASP A C 1
ATOM 640 O O . ASP A 1 89 ? 0.812 -14.407 11.357 1.00 70.56 89 ASP A O 1
ATOM 644 N N . ARG A 1 90 ? 0.876 -15.922 9.699 1.00 63.91 90 ARG A N 1
ATOM 645 C CA . ARG A 1 90 ? 1.842 -16.819 10.364 1.00 63.91 90 ARG A CA 1
ATOM 646 C C . ARG A 1 90 ? 3.122 -17.079 9.588 1.00 63.91 90 ARG A C 1
ATOM 648 O O . ARG A 1 90 ? 4.102 -17.521 10.180 1.00 63.91 90 ARG A O 1
ATOM 655 N N . VAL A 1 91 ? 3.111 -16.864 8.277 1.00 64.44 91 VAL A N 1
ATOM 656 C CA . VAL A 1 91 ? 4.229 -17.220 7.400 1.00 64.44 91 VAL A CA 1
ATOM 657 C C . VAL A 1 91 ? 4.568 -16.029 6.528 1.00 64.44 91 VAL A C 1
ATOM 659 O O . VAL A 1 91 ? 3.689 -15.422 5.915 1.00 64.44 91 VAL A O 1
ATOM 662 N N . VAL A 1 92 ? 5.852 -15.693 6.439 1.00 67.44 92 VAL A N 1
ATOM 663 C CA . VAL A 1 92 ? 6.265 -14.703 5.455 1.00 67.44 92 VAL A CA 1
ATOM 664 C C . VAL A 1 92 ? 6.103 -15.313 4.066 1.00 67.44 92 VAL A C 1
ATOM 666 O O . VAL A 1 92 ? 6.729 -16.316 3.735 1.00 67.44 92 VAL A O 1
ATOM 669 N N . ALA A 1 93 ? 5.205 -14.739 3.276 1.00 75.94 93 ALA A N 1
ATOM 670 C CA . ALA A 1 93 ? 4.830 -15.251 1.971 1.00 75.94 93 ALA A CA 1
ATOM 671 C C . ALA A 1 93 ? 4.610 -14.095 0.993 1.00 75.94 93 ALA A C 1
ATOM 673 O O . ALA A 1 93 ? 4.457 -12.937 1.381 1.00 75.94 93 ALA A O 1
ATOM 674 N N . ALA A 1 94 ? 4.559 -14.418 -0.297 1.00 83.38 94 ALA A N 1
ATOM 675 C CA . ALA A 1 94 ? 4.153 -13.483 -1.336 1.00 83.38 94 ALA A CA 1
ATOM 676 C C . ALA A 1 94 ? 2.729 -13.818 -1.796 1.00 83.38 94 ALA A C 1
ATOM 678 O O . ALA A 1 94 ? 2.466 -14.922 -2.276 1.00 83.38 94 ALA A O 1
ATOM 679 N N . ALA A 1 95 ? 1.814 -12.854 -1.704 1.00 87.50 95 ALA A N 1
ATOM 680 C CA . ALA A 1 95 ? 0.455 -12.975 -2.231 1.00 87.50 95 ALA A CA 1
ATOM 681 C C . ALA A 1 95 ? 0.060 -11.717 -3.017 1.00 87.50 95 ALA A C 1
ATOM 683 O O . ALA A 1 95 ? 0.518 -10.625 -2.675 1.00 87.50 95 ALA A O 1
ATOM 684 N N . PRO A 1 96 ? -0.821 -11.826 -4.032 1.00 90.19 96 PRO A N 1
ATOM 685 C CA . PRO A 1 96 ? -1.377 -10.656 -4.704 1.00 90.19 96 PRO A CA 1
ATOM 686 C C . PRO A 1 96 ? -2.007 -9.688 -3.700 1.00 90.19 96 PRO A C 1
ATOM 688 O O . PRO A 1 96 ? -2.786 -10.122 -2.848 1.00 90.19 96 PRO A O 1
ATOM 691 N N . LEU A 1 97 ? -1.719 -8.389 -3.830 1.00 89.88 97 LEU A N 1
ATOM 692 C CA . LEU A 1 97 ? -2.197 -7.354 -2.907 1.00 89.88 97 LEU A CA 1
ATOM 693 C C . LEU A 1 97 ? -3.719 -7.416 -2.711 1.00 89.88 97 LEU A C 1
ATOM 695 O O . LEU A 1 97 ? -4.195 -7.386 -1.583 1.00 89.88 97 LEU A O 1
ATOM 699 N N . SER A 1 98 ? -4.486 -7.636 -3.782 1.00 91.00 98 SER A N 1
ATOM 700 C CA . SER A 1 98 ? -5.946 -7.791 -3.717 1.00 91.00 98 SER A CA 1
ATOM 701 C C . SER A 1 98 ? -6.409 -8.919 -2.786 1.00 91.00 98 SER A C 1
ATOM 703 O O . SER A 1 98 ? -7.397 -8.754 -2.074 1.00 91.00 98 SER A O 1
ATOM 705 N N . ARG A 1 99 ? -5.687 -10.048 -2.735 1.00 91.88 99 ARG A N 1
ATOM 706 C CA . ARG A 1 99 ? -5.991 -11.150 -1.807 1.00 91.88 99 ARG A CA 1
ATOM 707 C C . ARG A 1 99 ? -5.652 -10.786 -0.367 1.00 91.88 99 ARG A C 1
ATOM 709 O O . ARG A 1 99 ? -6.399 -11.154 0.534 1.00 91.88 99 ARG A O 1
ATOM 716 N N . GLN A 1 100 ? -4.555 -10.060 -0.156 1.00 91.25 100 GLN A N 1
ATOM 717 C CA . GLN A 1 100 ? -4.178 -9.584 1.176 1.00 91.25 100 GLN A CA 1
ATOM 718 C C . GLN A 1 100 ? -5.244 -8.631 1.731 1.00 91.25 100 GLN A C 1
ATOM 720 O O . GLN A 1 100 ? -5.708 -8.818 2.853 1.00 91.25 100 GLN A O 1
ATOM 725 N N . LEU A 1 101 ? -5.708 -7.679 0.910 1.00 91.81 101 LEU A N 1
ATOM 726 C CA . LEU A 1 101 ? -6.763 -6.730 1.281 1.00 91.81 101 LEU A CA 1
ATOM 727 C C . LEU A 1 101 ? -8.096 -7.416 1.573 1.00 91.81 101 LEU A C 1
ATOM 729 O O . LEU A 1 101 ? -8.745 -7.085 2.563 1.00 91.81 101 LEU A O 1
ATOM 733 N N . ALA A 1 102 ? -8.486 -8.395 0.755 1.00 92.06 102 ALA A N 1
ATOM 734 C CA . ALA A 1 102 ? -9.703 -9.163 0.995 1.00 92.06 102 ALA A CA 1
ATOM 735 C C . ALA A 1 102 ? -9.678 -9.861 2.366 1.00 92.06 102 ALA A C 1
ATOM 737 O O . ALA A 1 102 ? -10.693 -9.870 3.054 1.00 92.06 102 ALA A O 1
ATOM 738 N N . ARG A 1 103 ? -8.521 -10.388 2.794 1.00 90.50 103 ARG A N 1
ATOM 739 C CA . ARG A 1 103 ? -8.388 -11.067 4.092 1.00 90.50 103 ARG A CA 1
ATOM 740 C C . ARG A 1 103 ? -8.500 -10.117 5.281 1.00 90.50 103 ARG A C 1
ATOM 742 O O . ARG A 1 103 ? -9.118 -10.468 6.277 1.00 90.50 103 ARG A O 1
ATOM 749 N N . VAL A 1 104 ? -7.893 -8.935 5.195 1.00 90.25 104 VAL A N 1
ATOM 750 C CA . VAL A 1 104 ? -7.927 -7.961 6.302 1.00 90.25 104 VAL A CA 1
ATOM 751 C C . VAL A 1 104 ? -9.205 -7.122 6.329 1.00 90.25 104 VAL A C 1
ATOM 753 O O . VAL A 1 104 ? -9.383 -6.300 7.227 1.00 90.25 104 VAL A O 1
ATOM 756 N N . THR A 1 105 ? -10.088 -7.309 5.347 1.00 93.38 105 THR A N 1
ATOM 757 C CA . THR A 1 105 ? -11.402 -6.673 5.328 1.00 93.38 105 THR A CA 1
ATOM 758 C C . THR A 1 105 ? -12.321 -7.365 6.328 1.00 93.38 105 THR A C 1
ATOM 760 O O . THR A 1 105 ? -12.560 -8.566 6.246 1.00 93.38 105 THR A O 1
ATOM 763 N N . THR A 1 106 ? -12.866 -6.592 7.259 1.00 92.38 106 THR A N 1
ATOM 764 C CA . THR A 1 106 ? -13.837 -7.033 8.262 1.00 92.38 106 THR A CA 1
ATOM 765 C C . THR A 1 106 ? -15.008 -6.053 8.321 1.00 92.38 106 THR A C 1
ATOM 767 O O . THR A 1 106 ? -14.991 -4.992 7.689 1.00 92.38 106 THR A O 1
ATOM 770 N N . ASP A 1 107 ? -16.029 -6.369 9.118 1.00 91.19 107 ASP A N 1
ATOM 771 C CA . ASP A 1 107 ? -17.148 -5.446 9.345 1.00 91.19 107 ASP A CA 1
ATOM 772 C C . ASP A 1 107 ? -16.692 -4.126 9.991 1.00 91.19 107 ASP A C 1
ATOM 774 O O . ASP A 1 107 ? -17.258 -3.068 9.706 1.00 91.19 107 ASP A O 1
ATOM 778 N N . ALA A 1 108 ? -15.629 -4.174 10.803 1.00 89.25 108 ALA A N 1
ATOM 779 C CA . ALA A 1 108 ? -15.069 -3.024 11.512 1.00 89.25 108 ALA A CA 1
ATOM 780 C C . ALA A 1 108 ? -13.939 -2.308 10.750 1.00 89.25 108 ALA A C 1
ATOM 782 O O . ALA A 1 108 ? -13.683 -1.134 11.007 1.00 89.25 108 ALA A O 1
ATOM 783 N N . ARG A 1 109 ? -13.256 -2.983 9.815 1.00 88.25 109 ARG A N 1
ATOM 784 C CA . ARG A 1 109 ? -12.085 -2.447 9.105 1.00 88.25 109 ARG A CA 1
ATOM 785 C C . ARG A 1 109 ? -12.197 -2.688 7.607 1.00 88.25 109 ARG A C 1
ATOM 787 O O . ARG A 1 109 ? -12.312 -3.824 7.164 1.00 88.25 109 ARG A O 1
ATOM 794 N N . TYR A 1 110 ? -12.097 -1.627 6.812 1.00 90.56 110 TYR A N 1
ATOM 795 C CA . TYR A 1 110 ? -12.145 -1.722 5.354 1.00 90.56 110 TYR A CA 1
ATOM 796 C C . TYR A 1 110 ? -10.940 -1.010 4.725 1.00 90.56 110 TYR A C 1
ATOM 798 O O . TYR A 1 110 ? -10.804 0.200 4.915 1.00 90.56 110 TYR A O 1
ATOM 806 N N . PRO A 1 111 ? -10.065 -1.712 3.984 1.00 94.31 111 PRO A N 1
ATOM 807 C CA . PRO A 1 111 ? -8.946 -1.078 3.295 1.00 94.31 111 PRO A CA 1
ATOM 808 C C . PRO A 1 111 ? -9.435 -0.135 2.190 1.00 94.31 111 PRO A C 1
ATOM 810 O O . PRO A 1 111 ? -10.150 -0.551 1.282 1.00 94.31 111 PRO A O 1
ATOM 813 N N . VAL A 1 112 ? -9.033 1.135 2.253 1.00 93.62 112 VAL A N 1
ATOM 814 C CA . VAL A 1 112 ? -9.388 2.148 1.239 1.00 93.62 112 VAL A CA 1
ATOM 815 C C . VAL A 1 112 ? -8.404 2.136 0.071 1.00 93.62 112 VAL A C 1
ATOM 817 O O . VAL A 1 112 ? -8.795 2.241 -1.089 1.00 93.62 112 VAL A O 1
ATOM 820 N N . ALA A 1 113 ? -7.120 1.998 0.381 1.00 94.31 113 ALA A N 1
ATOM 821 C CA . ALA A 1 113 ? -6.036 1.944 -0.580 1.00 94.31 113 ALA A CA 1
ATOM 822 C C . ALA A 1 113 ? -4.888 1.119 -0.001 1.00 94.31 113 ALA A C 1
ATOM 824 O O . ALA A 1 113 ? -4.753 0.997 1.216 1.00 94.31 113 ALA A O 1
ATOM 825 N N . ALA A 1 114 ? -4.058 0.569 -0.879 1.00 94.88 114 ALA A N 1
ATOM 826 C CA . ALA A 1 114 ? -2.814 -0.064 -0.489 1.00 94.88 114 ALA A CA 1
ATOM 827 C C . ALA A 1 114 ? -1.799 0.020 -1.621 1.00 94.88 114 ALA A C 1
ATOM 829 O O . ALA A 1 114 ? -2.157 0.107 -2.798 1.00 94.88 114 ALA A O 1
ATOM 830 N N . VAL A 1 115 ? -0.533 -0.049 -1.238 1.00 94.62 115 VAL A N 1
ATOM 831 C CA . VAL A 1 115 ? 0.612 -0.132 -2.138 1.00 94.62 115 VAL A CA 1
ATOM 832 C C . VAL A 1 115 ? 1.463 -1.323 -1.719 1.00 94.62 115 VAL A C 1
ATOM 834 O O . VAL A 1 115 ? 1.395 -1.767 -0.572 1.00 94.62 115 VAL A O 1
ATOM 837 N N . ASN A 1 116 ? 2.249 -1.860 -2.649 1.00 91.88 116 ASN A N 1
ATOM 838 C CA . ASN A 1 116 ? 3.253 -2.854 -2.284 1.00 91.88 116 ASN A CA 1
ATOM 839 C C . ASN A 1 116 ? 4.285 -2.198 -1.350 1.00 91.88 116 ASN A C 1
ATOM 841 O O . ASN A 1 116 ? 4.638 -1.037 -1.553 1.00 91.88 116 ASN A O 1
ATOM 845 N N . GLY A 1 117 ? 4.708 -2.935 -0.324 1.00 88.50 117 GLY A N 1
ATOM 846 C CA . GLY A 1 117 ? 5.660 -2.464 0.679 1.00 88.50 117 GLY A CA 1
ATOM 847 C C . GLY A 1 117 ? 7.109 -2.763 0.298 1.00 88.50 117 GLY A C 1
ATOM 848 O O . GLY A 1 117 ? 7.563 -2.405 -0.784 1.00 88.50 117 GLY A O 1
ATOM 849 N N . ASP A 1 118 ? 7.817 -3.412 1.219 1.00 87.81 118 ASP A N 1
ATOM 850 C CA . ASP A 1 118 ? 9.245 -3.713 1.117 1.00 87.81 118 ASP A CA 1
ATOM 851 C C . ASP A 1 118 ? 9.582 -4.735 0.014 1.00 87.81 118 ASP A C 1
ATOM 853 O O . ASP A 1 118 ? 8.708 -5.409 -0.543 1.00 87.81 118 ASP A O 1
ATOM 857 N N . PHE A 1 119 ? 10.872 -4.862 -0.284 1.00 88.69 119 PHE A N 1
ATOM 858 C CA . PHE A 1 119 ? 11.414 -5.897 -1.148 1.00 88.69 119 PHE A CA 1
ATOM 859 C C . PHE A 1 119 ? 11.322 -7.276 -0.494 1.00 88.69 119 PHE A C 1
ATOM 861 O O . PHE A 1 119 ? 11.455 -7.434 0.721 1.00 88.69 119 PHE A O 1
ATOM 868 N N . PHE A 1 120 ? 11.137 -8.296 -1.327 1.00 88.62 120 PHE A N 1
ATOM 869 C CA . PHE A 1 120 ? 11.053 -9.686 -0.903 1.00 88.62 120 PHE A CA 1
ATOM 870 C C . PHE A 1 120 ? 11.729 -10.610 -1.912 1.00 88.62 120 PHE A C 1
ATOM 872 O O . PHE A 1 120 ? 11.775 -10.328 -3.112 1.00 88.62 120 PHE A O 1
ATOM 879 N N . VAL A 1 121 ? 12.235 -11.736 -1.418 1.00 89.19 121 VAL A N 1
ATOM 880 C CA . VAL A 1 121 ? 12.858 -12.778 -2.236 1.00 89.19 121 VAL A CA 1
ATOM 881 C C . VAL A 1 121 ? 11.792 -13.447 -3.105 1.00 89.19 121 VAL A C 1
ATOM 883 O O . VAL A 1 121 ? 10.698 -13.766 -2.641 1.00 89.19 121 VAL A O 1
ATOM 886 N N . MET A 1 122 ? 12.095 -13.667 -4.386 1.00 85.62 122 MET A N 1
ATOM 887 C CA . MET A 1 122 ? 11.170 -14.295 -5.345 1.00 85.62 122 MET A CA 1
ATOM 888 C C . MET A 1 122 ? 11.548 -15.729 -5.728 1.00 85.62 122 MET A C 1
ATOM 890 O O . MET A 1 122 ? 10.783 -16.404 -6.419 1.00 85.62 122 MET A O 1
ATOM 894 N N . GLU A 1 123 ? 12.693 -16.210 -5.251 1.00 89.19 123 GLU A N 1
ATOM 895 C CA . GLU A 1 123 ? 13.190 -17.568 -5.469 1.00 89.19 123 GLU A CA 1
ATOM 896 C C . GLU A 1 123 ? 12.343 -18.599 -4.719 1.00 89.19 123 GLU A C 1
ATOM 898 O O . GLU A 1 123 ? 11.908 -18.367 -3.594 1.00 89.19 123 GLU A O 1
ATOM 903 N N . ALA A 1 124 ? 12.111 -19.762 -5.335 1.00 80.88 124 ALA A N 1
ATOM 904 C CA . ALA A 1 124 ? 11.095 -20.716 -4.884 1.00 80.88 124 ALA A CA 1
ATOM 905 C C . ALA A 1 124 ? 11.223 -21.137 -3.407 1.00 80.88 124 ALA A C 1
ATOM 907 O O . ALA A 1 124 ? 10.207 -21.241 -2.725 1.00 80.88 124 ALA A O 1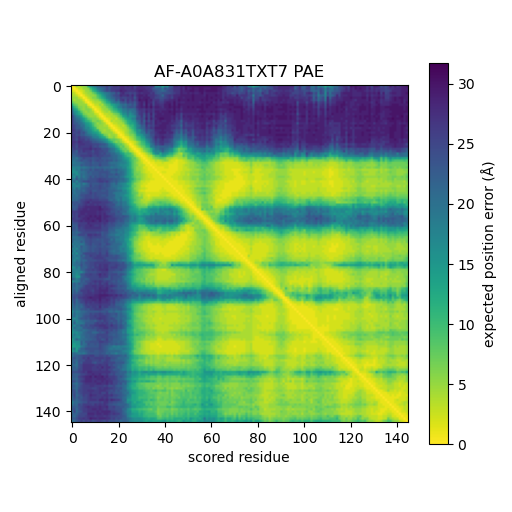
ATOM 908 N N . ALA A 1 125 ? 12.444 -21.346 -2.908 1.00 82.75 125 ALA A N 1
ATOM 909 C CA . ALA A 1 125 ? 12.683 -21.813 -1.540 1.00 82.75 125 ALA A CA 1
ATOM 910 C C . ALA A 1 125 ? 12.425 -20.744 -0.462 1.00 82.75 125 ALA A C 1
ATOM 912 O O . ALA A 1 125 ? 12.177 -21.088 0.689 1.00 82.75 125 ALA A O 1
ATOM 913 N N . GLN A 1 126 ? 12.482 -19.461 -0.824 1.00 83.75 126 GLN A N 1
ATOM 914 C CA . GLN A 1 126 ? 12.394 -18.326 0.104 1.00 83.75 126 GLN A CA 1
ATOM 915 C C . GLN A 1 126 ? 11.354 -17.298 -0.356 1.00 83.75 126 GLN A C 1
ATOM 917 O O . GLN A 1 126 ? 11.390 -16.133 0.035 1.00 83.75 126 GLN A O 1
ATOM 922 N N . ARG A 1 127 ? 10.418 -17.714 -1.215 1.00 84.94 127 ARG A N 1
ATOM 923 C CA . ARG A 1 127 ? 9.496 -16.799 -1.879 1.00 84.94 127 ARG A CA 1
ATOM 924 C C . ARG A 1 127 ? 8.642 -16.045 -0.863 1.00 84.94 127 ARG A C 1
ATOM 926 O O . ARG A 1 127 ? 7.797 -16.628 -0.189 1.00 84.94 127 ARG A O 1
ATOM 933 N N . GLY A 1 128 ? 8.789 -14.728 -0.860 1.00 84.06 128 GLY A N 1
ATOM 934 C CA . GLY A 1 128 ? 8.074 -13.820 0.020 1.00 84.06 128 GLY A CA 1
ATOM 935 C C . GLY A 1 128 ? 8.832 -13.430 1.279 1.00 84.06 128 GLY A C 1
ATOM 936 O O . GLY A 1 128 ? 8.330 -12.552 1.968 1.00 84.06 128 GLY A O 1
ATOM 937 N N . LEU A 1 129 ? 10.008 -14.011 1.559 1.00 86.88 129 LEU A N 1
ATOM 938 C CA . LEU A 1 129 ? 10.870 -13.584 2.666 1.00 86.88 129 LEU A CA 1
ATOM 939 C C . LEU A 1 129 ? 11.252 -12.106 2.473 1.00 86.88 129 LEU A C 1
ATOM 941 O O . LEU A 1 129 ? 11.677 -11.763 1.366 1.00 86.88 129 LEU A O 1
ATOM 945 N N . PRO A 1 130 ? 11.098 -11.219 3.473 1.00 87.69 130 PRO A N 1
ATOM 946 C CA . PRO A 1 130 ? 11.405 -9.806 3.304 1.00 87.69 130 PRO A CA 1
ATOM 947 C C . PRO A 1 130 ? 12.920 -9.643 3.229 1.00 87.69 130 PRO A C 1
ATOM 949 O O . PRO A 1 130 ? 13.656 -10.410 3.841 1.00 87.69 130 PRO A O 1
ATOM 952 N N . ILE A 1 131 ? 13.400 -8.638 2.508 1.00 88.44 131 ILE A N 1
ATOM 953 C CA . ILE A 1 131 ? 14.832 -8.312 2.528 1.00 88.44 131 ILE A CA 1
ATOM 954 C C . ILE A 1 131 ? 15.147 -7.419 3.735 1.00 88.44 131 ILE A C 1
ATOM 956 O O . ILE A 1 131 ? 16.181 -7.594 4.373 1.00 88.44 131 ILE A O 1
ATOM 960 N N . GLY A 1 132 ? 14.255 -6.483 4.076 1.00 87.56 132 GLY A N 1
ATOM 961 C CA . GLY A 1 132 ? 14.418 -5.564 5.200 1.00 87.56 132 GLY A CA 1
ATOM 962 C C . GLY A 1 132 ? 13.825 -6.063 6.518 1.00 87.56 132 GLY A C 1
ATOM 963 O O . GLY A 1 132 ? 13.260 -7.154 6.622 1.00 87.56 132 GLY A O 1
ATOM 964 N N . ALA A 1 133 ? 13.969 -5.246 7.563 1.00 88.25 133 ALA A N 1
ATOM 965 C CA . ALA A 1 133 ? 13.358 -5.517 8.858 1.00 88.25 133 ALA A CA 1
ATOM 966 C C . ALA A 1 133 ? 11.840 -5.320 8.795 1.00 88.25 133 ALA A C 1
ATOM 968 O O . ALA A 1 133 ? 11.346 -4.338 8.239 1.00 88.25 133 ALA A O 1
ATOM 969 N N . VAL A 1 134 ? 11.100 -6.230 9.424 1.00 84.88 134 VAL A N 1
ATOM 970 C CA . VAL A 1 134 ? 9.638 -6.178 9.461 1.00 84.88 134 VAL A CA 1
ATOM 971 C C . VAL A 1 134 ? 9.165 -6.224 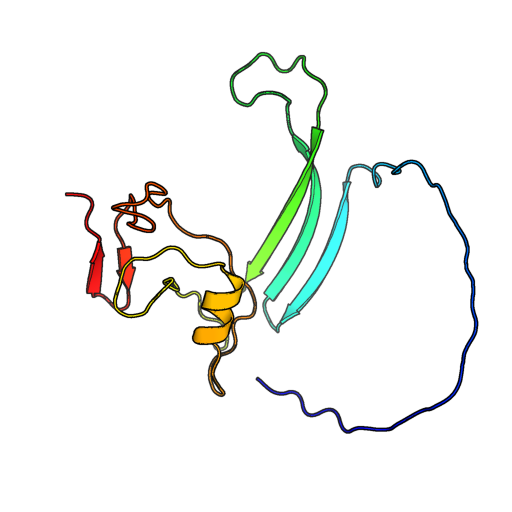10.903 1.00 84.88 134 VAL A C 1
ATOM 973 O O . VAL A 1 134 ? 9.416 -7.199 11.610 1.00 84.88 134 VAL A O 1
ATOM 976 N N . VAL A 1 135 ? 8.453 -5.175 11.321 1.00 83.69 135 VAL A N 1
ATOM 977 C CA . VAL A 1 135 ? 7.867 -5.051 12.660 1.00 83.69 135 VAL A CA 1
ATOM 978 C C . VAL A 1 135 ? 6.366 -4.810 12.541 1.00 83.69 135 VAL A C 1
ATOM 980 O O . VAL A 1 135 ? 5.929 -3.927 11.802 1.00 83.69 135 VAL A O 1
ATOM 983 N N . ARG A 1 136 ? 5.567 -5.570 13.292 1.00 80.62 136 ARG A N 1
ATOM 984 C CA . ARG A 1 136 ? 4.107 -5.428 13.348 1.00 80.62 136 ARG A CA 1
ATOM 985 C C . ARG A 1 136 ? 3.654 -5.500 14.798 1.00 80.62 136 ARG A C 1
ATOM 987 O O . ARG A 1 136 ? 3.963 -6.455 15.494 1.00 80.62 136 ARG A O 1
ATOM 994 N N . GLY A 1 137 ? 2.930 -4.479 15.260 1.00 81.19 137 GLY A N 1
ATOM 995 C CA . GLY A 1 137 ? 2.418 -4.442 16.637 1.00 81.19 137 GLY A CA 1
ATOM 996 C C . GLY A 1 137 ? 3.505 -4.493 17.719 1.00 81.19 137 GLY A C 1
ATOM 997 O O . GLY A 1 137 ? 3.231 -4.943 18.823 1.00 81.19 137 GLY A O 1
ATOM 998 N N . GLY A 1 138 ? 4.734 -4.069 17.404 1.00 85.50 138 GLY A N 1
ATOM 999 C CA . GLY A 1 138 ? 5.890 -4.171 18.302 1.00 85.50 138 GLY A CA 1
ATOM 1000 C C . GLY A 1 138 ? 6.634 -5.512 18.250 1.00 85.50 138 GLY A C 1
ATOM 1001 O O . GLY A 1 138 ? 7.688 -5.630 18.866 1.00 85.50 138 GLY A O 1
ATOM 1002 N N . GLU A 1 139 ? 6.145 -6.497 17.493 1.00 84.44 139 GLU A N 1
ATOM 1003 C CA . GLU A 1 139 ? 6.811 -7.788 17.293 1.00 84.44 139 GLU A CA 1
ATOM 1004 C C . GLU A 1 139 ? 7.681 -7.773 16.029 1.00 84.44 139 GLU A C 1
ATOM 1006 O O . GLU A 1 139 ? 7.272 -7.249 14.989 1.00 84.44 139 GLU A O 1
ATOM 1011 N N . ILE A 1 140 ? 8.874 -8.371 16.105 1.00 86.56 140 ILE A N 1
ATOM 1012 C CA . ILE A 1 140 ? 9.789 -8.532 14.966 1.00 86.56 140 ILE A CA 1
ATOM 1013 C C . ILE A 1 140 ? 9.404 -9.803 14.203 1.00 86.56 140 ILE A C 1
ATOM 1015 O O . ILE A 1 140 ? 9.506 -10.904 14.735 1.00 86.56 140 ILE A O 1
ATOM 1019 N N . TYR A 1 141 ? 8.999 -9.646 12.944 1.00 80.75 141 TYR A N 1
ATOM 1020 C CA . TYR A 1 141 ? 8.658 -10.748 12.035 1.00 80.75 141 TYR A CA 1
ATOM 1021 C C . TYR A 1 141 ? 9.841 -11.162 11.155 1.00 80.75 141 TYR A C 1
ATOM 1023 O O . TYR A 1 141 ? 9.921 -12.311 10.727 1.00 80.75 141 TYR A O 1
ATOM 1031 N N . HIS A 1 142 ? 10.755 -10.233 10.871 1.00 84.19 142 HIS A N 1
ATOM 1032 C CA . HIS A 1 142 ? 11.985 -10.501 10.134 1.00 84.19 142 HIS A CA 1
ATOM 1033 C C . HIS A 1 142 ? 13.083 -9.526 10.561 1.00 84.19 142 HIS A C 1
ATOM 1035 O O . HIS A 1 142 ? 12.822 -8.329 10.712 1.00 84.19 142 HIS A O 1
ATOM 1041 N N . ASN A 1 143 ? 14.300 -10.044 10.730 1.00 85.06 143 ASN A N 1
ATOM 1042 C CA . ASN A 1 143 ? 15.513 -9.276 10.987 1.00 85.06 143 ASN A CA 1
ATOM 1043 C C . ASN A 1 143 ? 16.563 -9.667 9.933 1.00 85.06 143 ASN A C 1
ATOM 1045 O O . ASN A 1 143 ? 16.842 -10.858 9.809 1.00 85.06 143 ASN A O 1
ATOM 1049 N N . PRO A 1 144 ? 17.143 -8.714 9.182 1.00 80.38 144 PRO A N 1
ATOM 1050 C CA . PRO A 1 144 ? 18.164 -9.015 8.177 1.00 80.38 144 PRO A CA 1
ATOM 1051 C C . PRO A 1 144 ? 19.545 -9.398 8.750 1.00 80.38 144 PRO A C 1
ATOM 1053 O O . PRO A 1 144 ? 20.468 -9.614 7.963 1.00 80.38 144 PRO A O 1
ATOM 1056 N N . PHE A 1 145 ? 19.702 -9.461 10.079 1.00 78.12 145 PHE A N 1
ATOM 1057 C CA . PHE A 1 145 ? 20.957 -9.755 10.784 1.00 78.12 145 PHE A CA 1
ATOM 1058 C C . PHE A 1 145 ? 20.835 -10.950 11.730 1.00 78.12 145 PHE A C 1
ATOM 1060 O O . PHE A 1 145 ? 19.811 -11.025 12.453 1.00 78.12 145 PHE A O 1
#

Secondary structure (DSSP, 8-state):
---------------------------PPTT-EEEEEEETTEEEEEEEEEEPS-SSS-TTSPPEEEEEEEEEE-TTSTT-------SSSSS-----HHHHHHHH--SS---------S-B--SGGGTT-BSS-EEETTEEEE---

Radius of gyration: 21.54 Å; Cα contacts (8 Å, |Δi|>4): 172; chains: 1; bounding box: 58×38×53 Å